Protein AF-A7T2F8-F1 (afdb_monomer)

InterPro domains:
  IPR005828 Major facilitator, sugar transporter-like [PF00083] (7-87)
  IPR020846 Major facilitator superfamily domain [PS50850] (1-82)
  IPR036259 MFS transporter superfamily [G3DSA:1.20.1250.20] (1-89)
  IPR036259 MFS transporter superfamily [SSF103473] (5-84)

Foldseek 3Di:
DVVVVVVVVVVVVVLVVLCQADDPVCSVVSVVVVVVVVVVVVVCVVVLVVCVVVPVCRSVCVVVVVVVVVVVVVVVDDDPPPDPRPVPD

pLDDT: mean 81.21, std 11.88, range [42.25, 93.19]

Structure (mmCIF, N/CA/C/O backbone):
data_AF-A7T2F8-F1
#
_entry.id   AF-A7T2F8-F1
#
loop_
_atom_site.group_PDB
_atom_site.id
_atom_site.type_symbol
_atom_site.label_atom_id
_atom_site.label_alt_id
_atom_site.label_comp_id
_atom_site.label_asym_id
_atom_site.label_entity_id
_atom_site.label_seq_id
_atom_site.pdbx_PDB_ins_code
_atom_site.Cartn_x
_atom_site.Cartn_y
_atom_site.Cartn_z
_atom_site.occupancy
_atom_site.B_iso_or_equiv
_atom_site.auth_seq_id
_atom_site.auth_comp_id
_atom_site.auth_asym_id
_atom_site.auth_atom_id
_atom_site.pdbx_PDB_model_num
ATOM 1 N N . MET A 1 1 ? 1.623 15.229 -9.568 1.00 75.12 1 MET A N 1
ATOM 2 C CA . MET A 1 1 ? 1.016 15.658 -8.284 1.00 75.12 1 MET A CA 1
ATOM 3 C C . MET A 1 1 ? -0.207 14.830 -7.910 1.00 75.12 1 MET A C 1
ATOM 5 O O . MET A 1 1 ? -0.255 14.365 -6.781 1.00 75.12 1 MET A O 1
ATOM 9 N N . LEU A 1 2 ? -1.127 14.559 -8.843 1.00 88.75 2 LEU A N 1
ATOM 10 C CA . LEU A 1 2 ? -2.355 13.794 -8.579 1.00 88.75 2 LEU A CA 1
ATOM 11 C C . LEU A 1 2 ? -2.120 12.425 -7.904 1.00 88.75 2 LEU A C 1
ATOM 13 O O . LEU A 1 2 ? -2.683 12.165 -6.851 1.00 88.75 2 LEU A O 1
ATOM 17 N N . GLY A 1 3 ? -1.203 11.599 -8.426 1.00 84.12 3 GLY A N 1
ATOM 18 C CA . GLY A 1 3 ? -0.928 10.274 -7.842 1.00 84.12 3 GLY A CA 1
ATOM 19 C C . GLY A 1 3 ? -0.412 10.314 -6.397 1.00 84.12 3 GLY A C 1
ATOM 20 O O . GLY A 1 3 ? -0.776 9.472 -5.583 1.00 84.12 3 GLY A O 1
ATOM 21 N N . LYS A 1 4 ? 0.375 11.337 -6.041 1.00 85.81 4 LYS A N 1
ATOM 22 C CA . LYS A 1 4 ? 0.875 11.522 -4.670 1.00 85.81 4 LYS A CA 1
ATOM 23 C C . LYS A 1 4 ? -0.261 11.903 -3.712 1.00 85.81 4 LYS A C 1
ATOM 25 O O . LYS A 1 4 ? -0.276 11.432 -2.577 1.00 85.81 4 LYS A O 1
ATOM 30 N N . LEU A 1 5 ? -1.218 12.713 -4.176 1.00 91.19 5 LEU A N 1
ATOM 31 C CA . LEU A 1 5 ? -2.420 13.055 -3.410 1.00 91.19 5 LEU A CA 1
ATOM 32 C C . LEU A 1 5 ? -3.281 11.813 -3.167 1.00 91.19 5 LEU A C 1
ATOM 34 O O . LEU A 1 5 ? -3.595 11.533 -2.017 1.00 91.19 5 LEU A O 1
ATOM 38 N N . CYS A 1 6 ? -3.561 11.021 -4.208 1.00 90.50 6 CYS A N 1
ATOM 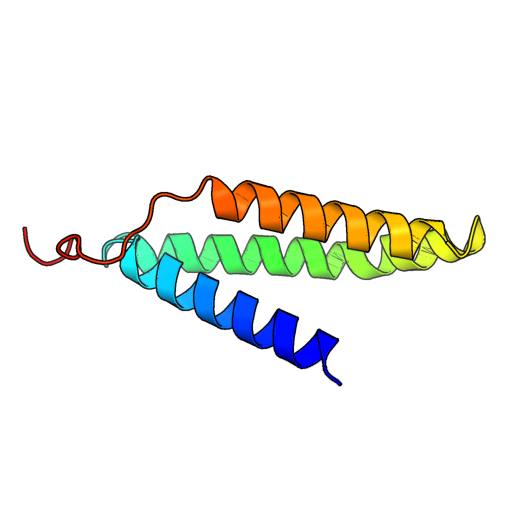39 C CA . CYS A 1 6 ? -4.341 9.787 -4.084 1.00 90.50 6 CYS A CA 1
ATOM 40 C C . CYS A 1 6 ? -3.745 8.828 -3.045 1.00 90.50 6 CYS A C 1
ATOM 42 O O . CYS A 1 6 ? -4.452 8.402 -2.139 1.00 90.50 6 CYS A O 1
ATOM 44 N N . ILE A 1 7 ? -2.437 8.553 -3.118 1.00 87.12 7 ILE A N 1
ATOM 45 C CA . ILE A 1 7 ? -1.763 7.661 -2.159 1.00 87.12 7 ILE A CA 1
ATOM 46 C C . ILE A 1 7 ? -1.848 8.215 -0.731 1.00 87.12 7 ILE A C 1
ATOM 48 O O . ILE A 1 7 ? -2.104 7.462 0.205 1.00 87.12 7 ILE A O 1
ATOM 52 N N . THR A 1 8 ? -1.672 9.529 -0.557 1.00 89.94 8 THR A N 1
ATOM 53 C CA . THR A 1 8 ? -1.732 10.166 0.768 1.00 89.94 8 THR A CA 1
ATOM 54 C C . THR A 1 8 ? -3.136 10.065 1.365 1.00 89.94 8 THR A C 1
ATOM 56 O O . THR A 1 8 ? -3.281 9.700 2.531 1.00 89.94 8 THR A O 1
ATOM 59 N N . THR A 1 9 ? -4.173 10.336 0.570 1.00 91.19 9 THR A N 1
ATOM 60 C CA . THR A 1 9 ? -5.573 10.219 0.996 1.00 91.19 9 THR A CA 1
ATOM 61 C C . THR A 1 9 ? -5.938 8.773 1.326 1.00 91.19 9 THR A C 1
ATOM 63 O O . THR A 1 9 ? -6.529 8.529 2.375 1.00 91.19 9 THR A O 1
ATOM 66 N N . SER A 1 10 ? -5.541 7.804 0.494 1.00 89.44 10 SER A N 1
ATOM 67 C CA . SER A 1 10 ? -5.772 6.379 0.763 1.00 89.44 10 SER A CA 1
ATOM 68 C C . SER A 1 10 ? -5.078 5.914 2.044 1.00 89.44 10 SER A C 1
ATOM 70 O O . SER A 1 10 ? -5.691 5.220 2.853 1.00 89.44 10 SER A O 1
ATOM 72 N N . PHE A 1 11 ? -3.825 6.325 2.265 1.00 86.81 11 PHE A N 1
ATOM 73 C CA . PHE A 1 11 ? -3.081 5.972 3.474 1.00 86.81 11 PHE A CA 1
ATOM 74 C C . PHE A 1 11 ? -3.717 6.575 4.731 1.00 86.81 11 PHE A C 1
ATOM 76 O O . PHE A 1 11 ? -3.867 5.888 5.738 1.00 86.81 11 PHE A O 1
ATOM 83 N N . ASN A 1 12 ? -4.144 7.839 4.666 1.00 88.31 12 ASN A N 1
ATOM 84 C CA . ASN A 1 12 ? -4.835 8.490 5.775 1.00 88.31 12 ASN A CA 1
ATOM 85 C C . ASN A 1 12 ? -6.183 7.812 6.087 1.00 88.31 12 ASN A C 1
ATOM 87 O O . ASN A 1 12 ? -6.456 7.517 7.247 1.00 88.31 12 ASN A O 1
ATOM 91 N N . GLY A 1 13 ? -6.975 7.485 5.060 1.00 87.50 13 GLY A N 1
ATOM 92 C CA . GLY A 1 13 ? -8.250 6.782 5.223 1.00 87.50 13 GLY A CA 1
ATOM 93 C C . GLY A 1 13 ? -8.093 5.403 5.868 1.00 87.50 13 GLY A C 1
ATOM 94 O O . GLY A 1 13 ? -8.789 5.096 6.831 1.00 87.50 13 GLY A O 1
ATOM 95 N N . LEU A 1 14 ? -7.127 4.601 5.405 1.00 84.19 14 LEU A N 1
ATOM 96 C CA . LEU A 1 14 ? -6.821 3.296 6.007 1.00 84.19 14 LEU A CA 1
ATOM 97 C C . LEU A 1 14 ? -6.350 3.413 7.461 1.00 84.19 14 LEU A C 1
ATOM 99 O O . LEU A 1 14 ? -6.677 2.556 8.283 1.00 84.19 14 LEU A O 1
ATOM 103 N N . TYR A 1 15 ? -5.594 4.463 7.788 1.00 83.94 15 TYR A N 1
ATOM 104 C CA . TYR A 1 15 ? -5.119 4.713 9.148 1.00 83.94 15 TYR A CA 1
ATOM 105 C C . TYR A 1 15 ? -6.281 5.009 10.106 1.00 83.94 15 TYR A C 1
ATOM 107 O O . TYR A 1 15 ? -6.328 4.453 11.203 1.00 83.94 15 TYR A O 1
ATOM 115 N N . VAL A 1 16 ? -7.238 5.840 9.679 1.00 83.75 16 VAL A N 1
ATOM 116 C CA . VAL A 1 16 ? -8.456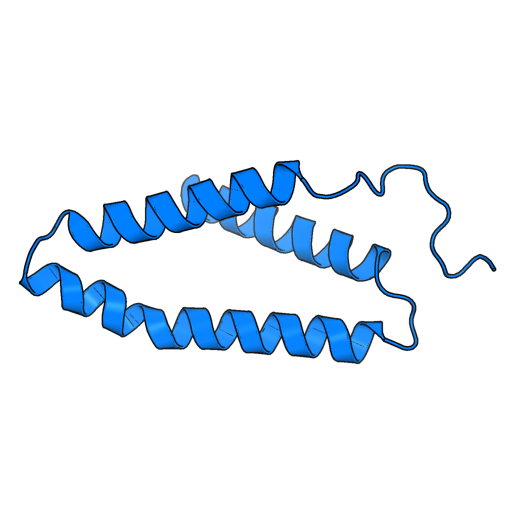 6.138 10.451 1.00 83.75 16 VAL A CA 1
ATOM 117 C C . VAL A 1 16 ? -9.328 4.890 10.585 1.00 83.75 16 VAL A C 1
ATOM 119 O O . VAL A 1 16 ? -9.690 4.528 11.699 1.00 83.75 16 VAL A O 1
ATOM 122 N N . PHE A 1 17 ? -9.569 4.169 9.488 1.00 81.81 17 PHE A N 1
ATOM 123 C CA . PHE A 1 17 ? -10.338 2.920 9.501 1.00 81.81 17 PHE A CA 1
ATOM 124 C C . PHE A 1 17 ? -9.743 1.876 10.459 1.00 81.81 17 PHE A C 1
ATOM 126 O O . PHE A 1 17 ? -10.454 1.258 11.247 1.00 81.81 17 PHE A O 1
ATOM 133 N N . SER A 1 18 ? -8.419 1.711 10.438 1.00 79.00 18 SER A N 1
ATOM 134 C CA . SER A 1 18 ? -7.721 0.814 11.365 1.00 79.00 18 SER A CA 1
ATOM 135 C C . SER A 1 18 ? -7.914 1.257 12.819 1.00 79.00 18 SER A C 1
ATOM 137 O O . SER A 1 18 ? -8.141 0.424 13.692 1.00 79.00 18 SER A O 1
ATOM 139 N N . ALA A 1 19 ? -7.871 2.564 13.091 1.00 77.38 19 ALA A N 1
ATOM 140 C CA . ALA A 1 19 ? -8.092 3.099 14.431 1.00 77.38 19 ALA A CA 1
ATOM 141 C C . ALA A 1 19 ? -9.532 2.900 14.941 1.00 77.38 19 ALA A C 1
ATOM 143 O O . ALA A 1 19 ? -9.709 2.772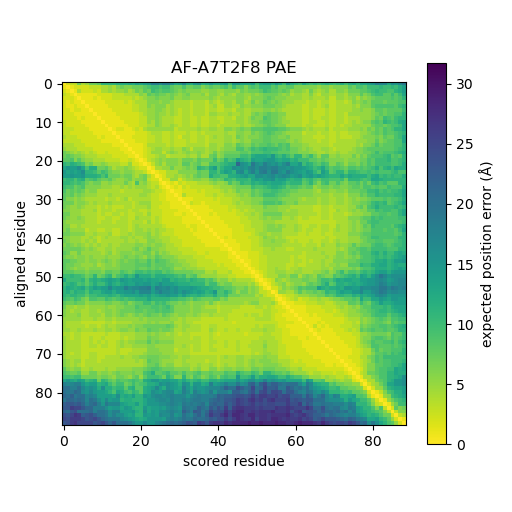 16.149 1.00 77.38 19 ALA A O 1
ATOM 144 N N . GLU A 1 20 ? -10.529 2.853 14.053 1.00 79.31 20 GLU A N 1
ATOM 145 C CA . GLU A 1 20 ? -11.931 2.560 14.394 1.00 79.31 20 GLU A CA 1
ATOM 146 C C . GLU A 1 20 ? -12.185 1.062 14.620 1.00 79.31 20 GLU A C 1
ATOM 148 O O . GLU A 1 20 ? -13.036 0.687 15.427 1.00 79.31 20 GLU A O 1
ATOM 153 N N . LEU A 1 21 ? -11.448 0.198 13.914 1.00 72.94 21 LEU A N 1
ATOM 154 C CA . LEU A 1 21 ? -11.608 -1.253 13.997 1.00 72.94 21 LEU A CA 1
ATOM 155 C C . LEU A 1 21 ? -10.944 -1.854 15.248 1.00 72.94 21 LEU A C 1
ATOM 157 O O . LEU A 1 21 ? -11.429 -2.853 15.781 1.00 72.94 21 LEU A O 1
ATOM 161 N N . PHE A 1 22 ? -9.829 -1.281 15.713 1.00 71.12 22 PHE A N 1
ATOM 162 C CA . PHE A 1 22 ? -9.077 -1.813 16.852 1.00 71.12 22 PHE A CA 1
ATOM 163 C C . PHE A 1 22 ? -9.546 -1.219 18.196 1.00 71.12 22 PHE A C 1
ATOM 165 O O . PHE A 1 22 ? -9.415 -0.009 18.391 1.00 71.12 22 PHE A O 1
ATOM 172 N N . PRO A 1 23 ? -9.984 -2.039 19.178 1.00 67.75 23 PRO A N 1
ATOM 173 C CA . PRO A 1 23 ? -10.279 -1.548 20.524 1.00 67.75 23 PRO A CA 1
ATOM 174 C C . PRO A 1 23 ? -9.011 -1.010 21.205 1.00 67.75 23 PRO A C 1
ATOM 176 O O . PRO A 1 23 ? -7.895 -1.461 20.922 1.00 67.75 23 PRO A O 1
ATOM 179 N N . THR A 1 24 ? -9.168 -0.051 22.120 1.00 74.00 24 THR A N 1
ATOM 180 C CA . THR A 1 24 ? -8.079 0.699 22.788 1.00 74.00 24 THR A CA 1
ATOM 181 C C . THR A 1 24 ? -6.943 -0.171 23.323 1.00 74.00 24 THR A C 1
ATOM 183 O O . THR A 1 24 ? -5.779 0.211 23.207 1.00 74.00 24 THR A O 1
ATOM 186 N N . MET A 1 25 ? -7.260 -1.373 23.809 1.00 72.50 25 MET A N 1
ATOM 187 C CA . MET A 1 25 ? -6.290 -2.342 24.335 1.00 72.50 25 MET A CA 1
ATOM 188 C C . MET A 1 25 ? -5.317 -2.897 23.281 1.00 72.50 25 MET A C 1
ATOM 190 O O . MET A 1 25 ? -4.168 -3.190 23.603 1.00 72.50 25 MET A O 1
ATOM 194 N N . VAL A 1 26 ? -5.741 -3.042 22.022 1.00 76.25 26 VAL A N 1
ATOM 195 C CA . VAL A 1 26 ? -4.914 -3.618 20.938 1.00 76.25 26 VAL A CA 1
ATOM 196 C C . VAL A 1 26 ? -4.522 -2.595 19.876 1.00 76.25 26 VAL A C 1
ATOM 198 O O . VAL A 1 26 ? -3.643 -2.873 19.061 1.00 76.25 26 VAL A O 1
ATOM 201 N N . ARG A 1 27 ? -5.109 -1.393 19.906 1.00 80.56 27 ARG A N 1
ATOM 202 C CA . ARG A 1 27 ? -4.840 -0.316 18.946 1.00 80.56 27 ARG A CA 1
ATOM 203 C C . ARG A 1 27 ? -3.359 0.049 18.872 1.00 80.56 27 ARG A C 1
ATOM 205 O O . ARG A 1 27 ? -2.816 0.120 17.777 1.00 80.56 27 ARG A O 1
ATOM 212 N N . ASN A 1 28 ? -2.677 0.229 20.003 1.00 82.62 28 ASN A N 1
ATOM 213 C CA . ASN A 1 28 ? -1.252 0.582 19.988 1.00 82.62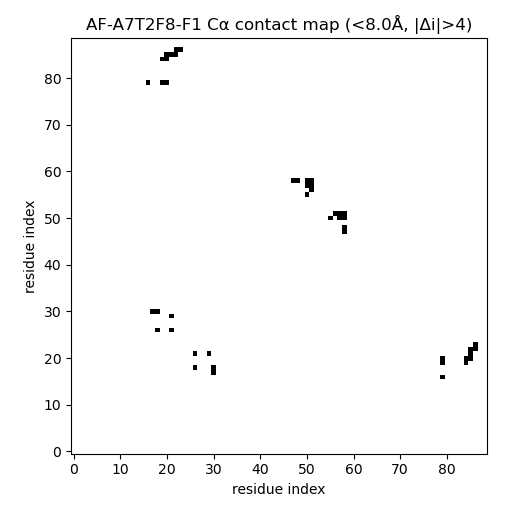 28 ASN A CA 1
ATOM 214 C C . ASN A 1 28 ? -0.389 -0.511 19.323 1.00 82.62 28 ASN A C 1
ATOM 216 O O . ASN A 1 28 ? 0.468 -0.211 18.494 1.00 82.62 28 ASN A O 1
ATOM 220 N N . SER A 1 29 ? -0.662 -1.782 19.626 1.00 85.81 29 SER A N 1
ATOM 221 C CA . SER A 1 29 ? 0.060 -2.923 19.049 1.00 85.81 29 SER A CA 1
ATOM 222 C C . SER A 1 29 ? -0.259 -3.131 17.564 1.00 85.81 29 SER A C 1
ATOM 224 O O . SER A 1 29 ? 0.653 -3.347 16.767 1.00 85.81 29 SER A O 1
ATOM 226 N N . GLY A 1 30 ? -1.532 -3.012 17.167 1.00 84.12 30 GLY A N 1
ATOM 227 C CA . GLY A 1 30 ? -1.972 -3.142 15.774 1.00 84.12 30 GLY A CA 1
ATOM 228 C C . 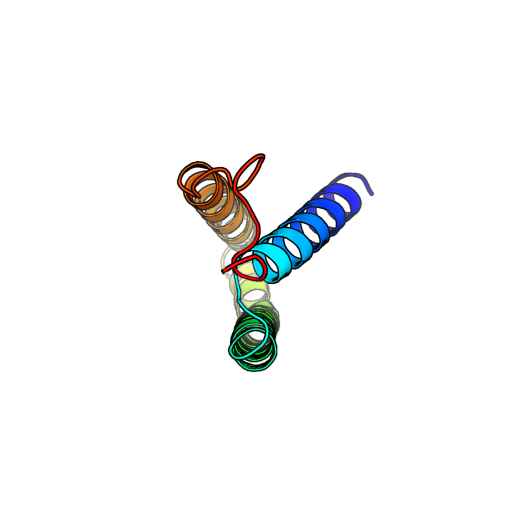GLY A 1 30 ? -1.413 -2.036 14.876 1.00 84.12 30 GLY A C 1
ATOM 229 O O . GLY A 1 30 ? -0.865 -2.315 13.809 1.00 84.12 30 GLY A O 1
ATOM 230 N N . MET A 1 31 ? -1.451 -0.786 15.344 1.00 86.12 31 MET A N 1
ATOM 231 C CA . MET A 1 31 ? -0.857 0.350 14.630 1.00 86.12 31 MET A CA 1
ATOM 232 C C . MET A 1 31 ? 0.675 0.250 14.566 1.00 86.12 31 MET A C 1
ATOM 234 O O . MET A 1 31 ? 1.277 0.593 13.545 1.00 86.12 31 MET A O 1
ATOM 238 N N . GLY A 1 32 ? 1.313 -0.285 15.614 1.00 88.75 32 GLY A N 1
ATOM 239 C CA . GLY A 1 32 ? 2.739 -0.615 15.605 1.00 88.75 32 GLY A CA 1
ATOM 240 C C . GLY A 1 32 ? 3.097 -1.634 14.518 1.00 88.75 32 GLY A C 1
ATOM 241 O O . GLY A 1 32 ? 4.027 -1.402 13.745 1.00 88.75 32 GLY A O 1
ATOM 242 N N . LEU A 1 33 ? 2.323 -2.717 14.394 1.00 88.06 33 LEU A N 1
ATOM 243 C CA . LEU A 1 33 ? 2.535 -3.741 13.367 1.00 88.06 33 LEU A CA 1
ATOM 244 C C . LEU A 1 33 ? 2.370 -3.178 11.947 1.00 88.06 33 LEU A C 1
ATOM 246 O O . LEU A 1 33 ? 3.217 -3.425 11.088 1.00 88.06 33 LEU A O 1
ATOM 250 N N . LEU A 1 34 ? 1.331 -2.370 11.713 1.00 86.00 34 LEU A N 1
ATOM 251 C CA . LEU A 1 34 ? 1.118 -1.676 10.436 1.00 86.00 34 LEU A CA 1
ATOM 252 C C . LEU A 1 34 ? 2.321 -0.797 10.058 1.00 86.00 34 LEU A C 1
ATOM 254 O O . LEU A 1 34 ? 2.769 -0.810 8.908 1.00 86.00 34 LEU A O 1
ATOM 258 N N . SER A 1 35 ? 2.890 -0.080 11.030 1.00 88.81 35 SER A N 1
ATOM 259 C CA . SER A 1 35 ? 4.087 0.740 10.820 1.00 88.81 35 SER A CA 1
ATOM 260 C C . SER A 1 35 ? 5.301 -0.110 10.433 1.00 88.81 35 SER A C 1
ATOM 262 O O . SER A 1 35 ? 5.997 0.214 9.467 1.00 88.81 35 SER A O 1
ATOM 264 N N . VAL A 1 36 ? 5.523 -1.241 11.112 1.00 93.06 36 VAL A N 1
ATOM 265 C CA . VAL A 1 36 ? 6.608 -2.180 10.773 1.00 93.06 36 VAL A CA 1
ATOM 266 C C . VAL A 1 36 ? 6.450 -2.702 9.344 1.00 93.06 36 VAL A C 1
ATOM 268 O O . VAL A 1 36 ? 7.408 -2.637 8.573 1.00 93.06 36 VAL A O 1
ATOM 271 N N . ILE A 1 37 ? 5.246 -3.130 8.949 1.00 89.62 37 ILE A N 1
ATOM 272 C CA . ILE A 1 37 ? 4.959 -3.596 7.581 1.00 89.62 37 ILE A CA 1
ATOM 273 C C . ILE A 1 37 ? 5.250 -2.488 6.558 1.00 89.62 37 ILE A C 1
ATOM 275 O O . ILE A 1 37 ? 5.907 -2.734 5.543 1.00 89.62 37 ILE A O 1
ATOM 279 N N . SER A 1 38 ? 4.850 -1.245 6.848 1.00 88.81 38 SER A N 1
ATOM 280 C CA . SER A 1 38 ? 5.165 -0.098 5.991 1.00 88.81 38 SER A CA 1
ATOM 281 C C . SER A 1 38 ? 6.675 0.135 5.857 1.00 88.81 38 SER A C 1
ATOM 283 O O . SER A 1 38 ? 7.140 0.495 4.771 1.00 88.81 38 SER A O 1
ATOM 285 N N . ARG A 1 39 ? 7.4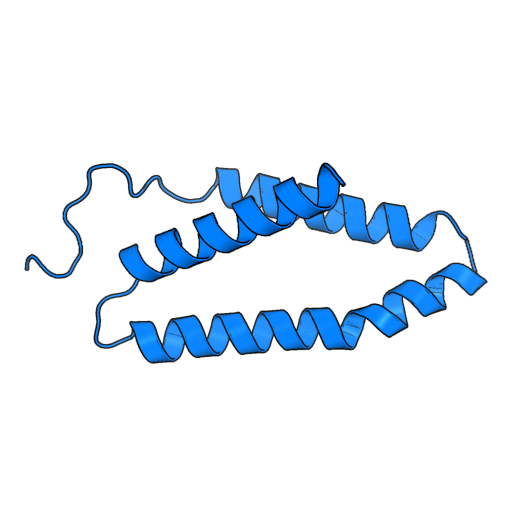59 -0.070 6.925 1.00 91.19 39 ARG A N 1
ATOM 286 C CA . ARG A 1 39 ? 8.925 0.067 6.873 1.00 91.19 39 ARG A CA 1
ATOM 287 C C . ARG A 1 39 ? 9.577 -1.059 6.078 1.00 91.19 39 ARG A C 1
ATOM 289 O O . ARG A 1 39 ? 10.527 -0.785 5.351 1.00 91.19 39 ARG A O 1
ATOM 296 N N . VAL A 1 40 ? 9.059 -2.284 6.163 1.00 92.56 40 VAL A N 1
ATOM 297 C CA . VAL A 1 40 ? 9.517 -3.403 5.323 1.00 92.56 40 VAL A CA 1
ATOM 298 C C . VAL A 1 40 ? 9.276 -3.087 3.845 1.00 92.56 40 VAL A C 1
ATOM 300 O O . VAL A 1 40 ? 10.187 -3.239 3.035 1.00 92.56 40 VAL A O 1
ATOM 303 N N . GLY A 1 41 ? 8.104 -2.548 3.491 1.00 87.69 41 GLY A N 1
ATOM 304 C CA . GLY A 1 41 ? 7.828 -2.082 2.127 1.00 87.69 41 GLY A CA 1
ATOM 305 C C . GLY A 1 41 ? 8.818 -1.010 1.651 1.00 87.69 41 GLY A C 1
ATOM 306 O O . GLY A 1 41 ? 9.336 -1.090 0.537 1.00 87.69 41 GLY A O 1
ATOM 307 N N . ALA A 1 42 ? 9.157 -0.049 2.515 1.00 89.44 42 ALA A N 1
ATOM 308 C CA . ALA A 1 42 ? 10.172 0.962 2.214 1.00 89.44 42 ALA A CA 1
ATOM 309 C C . ALA A 1 42 ? 11.587 0.365 2.067 1.00 89.44 42 ALA A C 1
ATOM 311 O O . ALA A 1 42 ? 12.344 0.803 1.204 1.00 89.44 42 ALA A O 1
ATOM 312 N N . ALA A 1 43 ? 11.937 -0.652 2.859 1.00 93.06 43 ALA A N 1
ATOM 313 C CA . ALA A 1 43 ? 13.214 -1.360 2.749 1.00 93.06 43 ALA A CA 1
ATOM 314 C C . ALA A 1 43 ? 13.328 -2.178 1.449 1.00 93.06 43 ALA A C 1
ATOM 316 O O . ALA A 1 43 ? 14.425 -2.334 0.915 1.00 93.06 43 ALA A O 1
ATOM 317 N N . LEU A 1 44 ? 12.202 -2.655 0.910 1.00 89.25 44 LEU A N 1
ATOM 318 C CA . LEU A 1 44 ? 12.136 -3.347 -0.381 1.00 89.25 44 LEU A CA 1
ATOM 319 C C . LEU A 1 44 ? 12.184 -2.392 -1.588 1.00 89.25 44 LEU A C 1
ATOM 321 O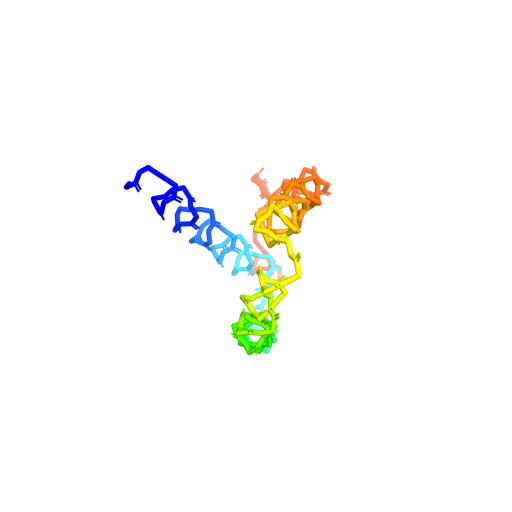 O . LEU A 1 44 ? 12.532 -2.819 -2.688 1.00 89.25 44 LEU A O 1
ATOM 325 N N . ALA A 1 45 ? 11.894 -1.100 -1.405 1.00 87.50 45 ALA A N 1
ATOM 326 C CA . ALA A 1 45 ? 11.906 -0.103 -2.478 1.00 87.50 45 ALA A CA 1
ATOM 327 C C . ALA A 1 45 ? 13.207 -0.068 -3.318 1.00 87.50 45 ALA A C 1
ATOM 329 O O . ALA A 1 45 ? 13.101 -0.118 -4.547 1.00 87.50 45 ALA A O 1
ATOM 330 N N . PRO A 1 46 ? 14.428 -0.030 -2.738 1.00 88.25 46 PRO A N 1
ATOM 331 C CA . PRO A 1 46 ? 15.661 -0.043 -3.529 1.00 88.25 46 PRO A CA 1
ATOM 332 C C . PRO A 1 46 ? 15.836 -1.326 -4.353 1.00 88.25 46 PRO A C 1
ATOM 334 O O . PRO A 1 46 ? 16.338 -1.253 -5.473 1.00 88.25 46 PRO A O 1
ATOM 337 N N . PHE A 1 47 ? 15.366 -2.479 -3.864 1.00 86.50 47 PHE A N 1
ATOM 338 C CA . PHE A 1 47 ? 15.423 -3.740 -4.613 1.00 86.50 47 PHE A CA 1
ATOM 339 C C . PHE A 1 47 ? 14.535 -3.700 -5.861 1.00 86.50 47 PHE A C 1
ATOM 341 O O . PHE A 1 47 ? 14.949 -4.151 -6.930 1.00 86.50 47 PHE A O 1
ATOM 348 N N . VAL A 1 48 ? 13.347 -3.097 -5.757 1.00 85.81 48 VAL A N 1
ATOM 349 C CA . VAL A 1 48 ? 12.452 -2.895 -6.909 1.00 85.81 48 VAL A CA 1
ATOM 350 C C . VAL A 1 48 ? 13.089 -1.951 -7.932 1.00 85.81 48 VAL A C 1
ATOM 352 O O . VAL A 1 48 ? 13.062 -2.231 -9.129 1.00 85.81 48 VAL A O 1
ATOM 355 N N . VAL A 1 49 ? 13.729 -0.867 -7.481 1.00 85.25 49 VAL A N 1
ATOM 356 C CA . VAL A 1 49 ? 14.440 0.069 -8.371 1.00 85.25 49 VAL A CA 1
ATOM 357 C C . VAL A 1 49 ? 15.644 -0.600 -9.039 1.00 85.25 49 VAL A C 1
ATOM 359 O O . VAL A 1 49 ? 15.911 -0.350 -10.213 1.00 85.25 49 VAL A O 1
ATOM 362 N N . GLN A 1 50 ? 16.349 -1.495 -8.351 1.00 85.50 50 GLN A N 1
ATOM 363 C CA . GLN A 1 50 ? 17.478 -2.227 -8.928 1.00 85.50 50 GLN A CA 1
ATOM 364 C C . GLN A 1 50 ? 17.050 -3.152 -10.081 1.00 85.50 50 GLN A C 1
ATOM 366 O O . GLN A 1 50 ? 17.816 -3.349 -11.027 1.00 85.50 50 GLN A O 1
ATOM 371 N N . LEU A 1 51 ? 15.801 -3.628 -10.066 1.00 80.50 51 LEU A N 1
ATOM 372 C CA . LEU A 1 51 ? 15.204 -4.435 -11.134 1.00 80.50 51 LEU A CA 1
ATOM 373 C C . LEU A 1 51 ? 15.051 -3.668 -12.464 1.00 80.50 51 LEU A C 1
ATOM 375 O O . LEU A 1 51 ? 15.034 -4.280 -13.533 1.00 80.50 51 LEU A O 1
ATOM 379 N N . THR A 1 52 ? 15.051 -2.330 -12.416 1.00 80.56 52 THR A N 1
ATOM 380 C CA . THR A 1 52 ? 15.060 -1.445 -13.599 1.00 80.56 52 THR A CA 1
ATOM 381 C C . THR A 1 52 ? 16.253 -1.718 -14.520 1.00 80.56 52 THR A C 1
ATOM 383 O O . THR A 1 52 ? 16.154 -1.487 -15.722 1.00 80.56 52 THR A O 1
ATOM 386 N N . ARG A 1 53 ? 17.376 -2.238 -13.990 1.00 79.44 53 ARG A N 1
ATOM 387 C CA . ARG A 1 53 ? 18.573 -2.558 -14.792 1.00 79.44 53 ARG A CA 1
ATOM 388 C C . ARG A 1 53 ? 18.345 -3.669 -15.817 1.00 79.44 53 ARG A C 1
ATOM 390 O O . ARG A 1 53 ? 19.057 -3.703 -16.812 1.00 79.44 53 ARG A O 1
ATOM 397 N N . ILE A 1 54 ? 17.395 -4.570 -15.568 1.00 79.88 54 ILE A N 1
ATOM 398 C CA . ILE A 1 54 ? 17.054 -5.653 -16.500 1.00 79.88 54 ILE A CA 1
ATOM 399 C C . ILE A 1 54 ? 16.006 -5.159 -17.496 1.00 79.88 54 ILE A C 1
ATOM 401 O O . ILE A 1 54 ? 16.135 -5.379 -18.696 1.00 79.88 54 ILE A O 1
ATOM 405 N N . ASN A 1 55 ? 14.959 -4.491 -17.005 1.00 78.31 55 ASN A N 1
ATOM 406 C CA . ASN A 1 55 ? 13.908 -3.959 -17.860 1.00 78.31 55 ASN A CA 1
ATOM 407 C C . ASN A 1 55 ? 13.222 -2.762 -17.193 1.00 78.31 55 ASN A C 1
ATOM 409 O O . ASN A 1 55 ? 12.761 -2.862 -16.055 1.00 78.31 55 ASN A O 1
ATOM 413 N N . ALA A 1 56 ? 13.104 -1.643 -17.909 1.00 80.50 56 ALA A N 1
ATOM 414 C CA . ALA A 1 56 ? 12.557 -0.404 -17.357 1.00 80.50 56 ALA A CA 1
ATOM 415 C C . ALA A 1 56 ? 11.062 -0.502 -17.003 1.00 80.50 56 ALA A C 1
ATOM 417 O O . ALA A 1 56 ? 10.586 0.245 -16.154 1.00 80.50 56 ALA A O 1
ATOM 418 N N . ILE A 1 57 ? 10.325 -1.430 -17.622 1.00 85.69 57 ILE A N 1
ATOM 419 C CA . ILE A 1 57 ? 8.872 -1.595 -17.444 1.00 85.69 57 ILE A CA 1
ATOM 420 C C . ILE A 1 57 ? 8.532 -2.451 -16.212 1.00 85.69 57 ILE A C 1
ATOM 422 O O . ILE A 1 57 ? 7.501 -2.234 -15.574 1.00 85.69 57 ILE A O 1
ATOM 426 N N . LEU A 1 58 ? 9.407 -3.390 -15.834 1.00 86.44 58 LEU A N 1
ATOM 427 C CA . LEU A 1 58 ? 9.189 -4.306 -14.708 1.00 86.44 58 LEU A CA 1
ATOM 428 C C . LEU A 1 58 ? 8.850 -3.621 -13.368 1.00 86.44 58 LEU A C 1
ATOM 430 O O . LEU A 1 58 ? 7.878 -4.038 -12.737 1.00 86.44 58 LEU A O 1
ATOM 434 N N . PRO A 1 59 ? 9.589 -2.593 -12.901 1.00 86.25 59 PRO A N 1
ATOM 435 C CA . PRO A 1 59 ? 9.299 -1.954 -11.616 1.00 86.25 59 PRO A CA 1
ATOM 436 C C . PRO A 1 59 ? 7.933 -1.258 -11.606 1.00 86.25 59 PRO A C 1
ATOM 438 O O . PRO A 1 59 ? 7.228 -1.310 -10.597 1.00 86.25 59 PRO A O 1
ATOM 441 N N . PHE A 1 60 ? 7.526 -0.655 -12.729 1.00 86.31 60 PHE A N 1
ATOM 442 C CA . PHE A 1 60 ? 6.212 -0.022 -12.858 1.00 86.31 60 PHE A CA 1
ATOM 443 C C . PHE A 1 60 ? 5.089 -1.058 -12.878 1.00 86.31 60 PHE A C 1
ATOM 445 O O . PHE A 1 60 ? 4.082 -0.868 -12.197 1.00 86.31 60 PHE A O 1
ATOM 452 N N . ALA A 1 61 ? 5.271 -2.167 -13.600 1.00 90.00 61 ALA A N 1
ATOM 453 C CA . ALA A 1 61 ? 4.305 -3.261 -13.631 1.00 90.00 61 ALA A CA 1
ATOM 454 C C . ALA A 1 61 ? 4.134 -3.911 -12.247 1.00 90.00 61 ALA A C 1
ATOM 456 O O . A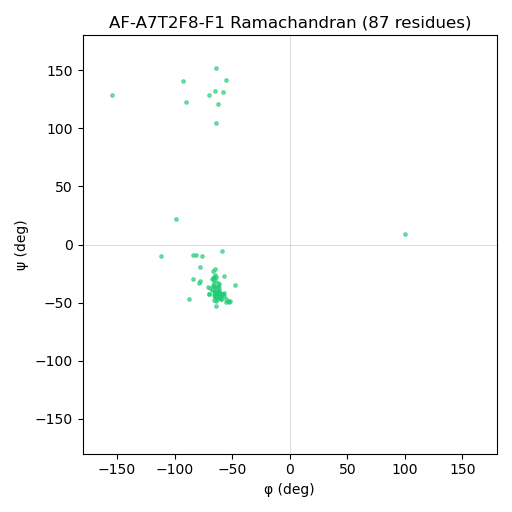LA A 1 61 ? 3.006 -4.159 -11.826 1.00 90.00 61 ALA A O 1
ATOM 457 N N . LEU A 1 62 ? 5.230 -4.120 -11.508 1.00 90.69 62 LEU A N 1
ATOM 458 C CA . LEU A 1 62 ? 5.192 -4.649 -10.142 1.00 90.69 62 LEU A CA 1
ATOM 459 C C . LEU A 1 62 ? 4.472 -3.700 -9.179 1.00 90.69 62 LEU A C 1
ATOM 461 O O . LEU A 1 62 ? 3.529 -4.116 -8.513 1.00 90.69 62 LEU A O 1
ATOM 465 N N . MET A 1 63 ? 4.875 -2.426 -9.122 1.00 89.38 63 MET A N 1
ATOM 466 C CA . MET A 1 63 ? 4.252 -1.423 -8.245 1.00 89.38 63 MET A CA 1
ATOM 467 C C . MET A 1 63 ? 2.769 -1.214 -8.577 1.00 89.38 63 MET A C 1
ATOM 469 O O . MET A 1 63 ? 1.931 -1.151 -7.675 1.00 89.38 63 MET A O 1
ATOM 473 N N . GLY A 1 64 ? 2.431 -1.151 -9.867 1.00 89.94 64 GLY A N 1
ATOM 474 C CA . GLY A 1 64 ? 1.050 -1.056 -10.336 1.00 89.94 64 GLY A CA 1
ATOM 475 C C . GLY A 1 64 ? 0.229 -2.291 -9.965 1.00 89.94 64 GLY A C 1
ATOM 476 O O . GLY A 1 64 ? -0.856 -2.152 -9.405 1.00 89.94 64 GLY A O 1
ATOM 477 N N . GLY A 1 65 ? 0.769 -3.491 -10.193 1.00 93.19 65 GLY A N 1
ATOM 478 C CA . GLY A 1 65 ? 0.118 -4.755 -9.843 1.00 93.19 65 GLY A CA 1
ATOM 479 C C . GLY A 1 65 ? -0.118 -4.905 -8.339 1.00 93.19 65 GLY A C 1
ATOM 480 O O . GLY A 1 65 ? -1.226 -5.232 -7.923 1.00 93.19 65 GLY A O 1
ATOM 481 N N . LEU A 1 66 ? 0.881 -4.579 -7.514 1.00 90.25 66 LEU A N 1
ATOM 482 C CA . LEU A 1 66 ? 0.763 -4.551 -6.050 1.00 90.25 66 LEU A CA 1
ATOM 483 C C . LEU A 1 66 ? -0.325 -3.573 -5.587 1.00 90.25 66 LEU A C 1
ATOM 485 O O . LEU A 1 66 ? -1.122 -3.907 -4.712 1.00 90.25 66 LEU A O 1
ATOM 489 N N . THR A 1 67 ? -0.395 -2.388 -6.199 1.00 89.56 67 THR A N 1
ATOM 490 C CA . THR A 1 67 ? -1.419 -1.383 -5.873 1.00 89.56 67 THR A CA 1
ATOM 491 C C . THR A 1 67 ? -2.815 -1.855 -6.280 1.00 89.56 67 THR A C 1
ATOM 493 O O . THR A 1 67 ? -3.774 -1.658 -5.537 1.00 89.56 67 THR A O 1
ATOM 496 N N . PHE A 1 68 ? -2.941 -2.520 -7.429 1.00 93.12 68 PHE A N 1
ATOM 497 C CA . PHE A 1 68 ? -4.209 -3.080 -7.892 1.00 93.12 68 PHE A CA 1
ATOM 498 C C . PHE A 1 68 ? -4.700 -4.215 -6.983 1.00 93.12 68 PHE A C 1
ATOM 500 O O . PHE A 1 68 ? -5.867 -4.235 -6.596 1.00 93.12 68 PHE A O 1
ATOM 507 N N . LEU A 1 69 ? -3.800 -5.112 -6.570 1.00 92.31 69 LEU A N 1
ATOM 508 C CA . LEU A 1 69 ? -4.107 -6.162 -5.595 1.00 92.31 69 LEU A CA 1
ATOM 509 C C . LEU A 1 69 ? -4.528 -5.574 -4.243 1.00 92.31 69 LEU A C 1
ATOM 511 O O . LEU A 1 69 ? -5.493 -6.050 -3.650 1.00 92.31 69 LEU A O 1
ATOM 515 N N . ALA A 1 70 ? -3.856 -4.520 -3.773 1.00 87.94 70 ALA A N 1
ATOM 516 C CA . ALA A 1 70 ? -4.233 -3.830 -2.541 1.00 87.94 70 ALA A CA 1
ATOM 517 C C . ALA A 1 70 ? -5.620 -3.174 -2.643 1.00 87.94 70 ALA A C 1
ATOM 519 O O . ALA A 1 7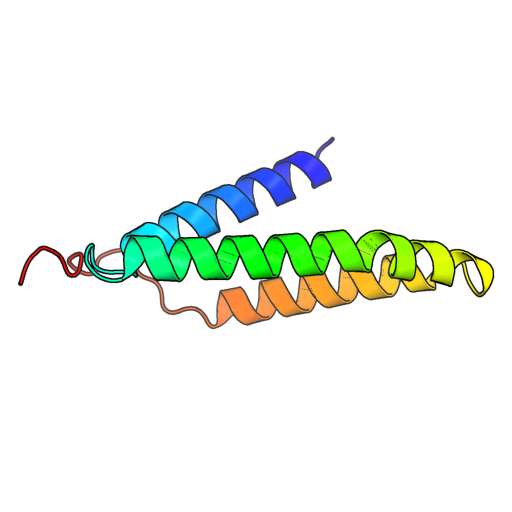0 ? -6.416 -3.270 -1.711 1.00 87.94 70 ALA A O 1
ATOM 520 N N . ALA A 1 71 ? -5.941 -2.552 -3.781 1.00 89.50 71 ALA A N 1
ATOM 521 C CA . ALA A 1 71 ? -7.264 -1.985 -4.030 1.00 89.50 71 ALA A CA 1
ATOM 522 C C . ALA A 1 71 ? -8.357 -3.068 -4.047 1.00 89.50 71 ALA A C 1
ATOM 524 O O . ALA A 1 71 ? -9.413 -2.884 -3.444 1.00 89.50 71 ALA A O 1
ATOM 525 N N . LEU A 1 72 ? -8.081 -4.220 -4.668 1.00 91.56 72 LEU A N 1
ATOM 526 C CA . LEU A 1 72 ? -8.994 -5.364 -4.679 1.00 91.56 72 LEU A CA 1
ATOM 527 C C . LEU A 1 72 ? -9.193 -5.949 -3.273 1.00 91.56 72 LEU A C 1
ATOM 529 O O . LEU A 1 72 ? -10.316 -6.257 -2.887 1.00 91.56 72 LEU A O 1
ATOM 533 N N . ALA A 1 73 ? -8.127 -6.052 -2.478 1.00 87.06 73 ALA A N 1
ATOM 534 C CA . ALA A 1 73 ? -8.224 -6.474 -1.082 1.00 87.06 73 ALA A CA 1
ATOM 535 C C . ALA A 1 73 ? -9.053 -5.487 -0.244 1.00 87.06 73 ALA A C 1
ATOM 537 O O . ALA A 1 73 ? -9.850 -5.907 0.592 1.00 87.06 73 ALA A O 1
ATOM 538 N N . CYS A 1 74 ? -8.922 -4.182 -0.502 1.00 85.00 74 CYS A N 1
ATOM 539 C CA . CYS A 1 74 ? -9.721 -3.148 0.155 1.00 85.00 74 CYS A CA 1
ATOM 540 C C . CYS A 1 74 ? -11.213 -3.238 -0.205 1.00 85.00 74 CYS A C 1
ATOM 542 O O . CYS A 1 74 ? -12.053 -2.877 0.611 1.00 85.00 74 CYS A O 1
ATOM 544 N N . TRP A 1 75 ? -11.557 -3.757 -1.387 1.00 83.06 75 TRP A N 1
ATOM 545 C CA . TRP A 1 75 ? -12.948 -4.058 -1.744 1.00 83.06 75 TRP A CA 1
ATOM 546 C C . TRP A 1 75 ? -13.548 -5.162 -0.863 1.00 83.06 75 TRP A C 1
ATOM 548 O O . TRP A 1 75 ? -14.745 -5.175 -0.598 1.00 83.06 75 TRP A O 1
ATOM 558 N N . PHE A 1 76 ? -12.714 -6.094 -0.400 1.00 82.06 76 PHE A N 1
ATOM 559 C CA . PHE A 1 76 ? -13.134 -7.195 0.465 1.00 82.06 76 PHE A CA 1
ATOM 560 C C . PHE A 1 76 ? -13.254 -6.790 1.942 1.00 82.06 76 PHE A C 1
ATOM 562 O O . PHE A 1 76 ? -13.730 -7.580 2.760 1.00 82.06 76 PHE A O 1
ATOM 569 N N . LEU A 1 77 ? -12.808 -5.582 2.307 1.00 75.56 77 LEU A N 1
ATOM 570 C CA . LEU A 1 77 ? -12.900 -5.101 3.679 1.00 75.56 77 LEU A CA 1
ATOM 571 C C . LEU A 1 77 ? -14.368 -4.825 4.040 1.00 75.56 77 LEU A C 1
ATOM 573 O O . LEU A 1 77 ? -15.055 -4.108 3.311 1.00 75.56 77 LEU A O 1
ATOM 577 N N . PRO A 1 78 ? -14.862 -5.362 5.170 1.00 65.44 78 PRO A N 1
ATOM 578 C CA . PRO A 1 78 ? -16.222 -5.112 5.614 1.00 65.44 78 PRO A CA 1
ATOM 579 C C . PRO A 1 78 ? -16.384 -3.632 5.960 1.00 65.44 78 PRO A C 1
ATOM 581 O O . PRO A 1 78 ? -15.584 -3.058 6.699 1.00 65.44 78 PRO A O 1
ATOM 584 N N . GLU A 1 79 ? -17.447 -3.023 5.448 1.00 64.69 79 GLU A N 1
ATOM 585 C CA . GLU A 1 79 ? -17.757 -1.625 5.717 1.00 64.69 79 GLU A CA 1
ATOM 586 C C . GLU A 1 79 ? -18.009 -1.430 7.229 1.00 64.69 79 GLU A C 1
ATOM 588 O O . GLU A 1 79 ? -18.873 -2.082 7.829 1.00 64.69 79 GLU A O 1
ATOM 593 N N . THR A 1 80 ? -17.217 -0.564 7.873 1.00 62.50 80 THR A N 1
ATOM 594 C CA . THR A 1 80 ? -17.386 -0.163 9.287 1.00 62.50 80 THR A CA 1
ATOM 595 C C . THR A 1 80 ? -18.399 0.967 9.453 1.00 62.50 80 THR A C 1
ATOM 597 O O . THR A 1 80 ? -18.797 1.289 10.572 1.00 62.50 80 THR A O 1
ATOM 600 N N . ARG A 1 81 ? -18.852 1.563 8.343 1.00 53.06 81 ARG A N 1
ATOM 601 C CA . ARG A 1 81 ? -19.745 2.721 8.323 1.00 53.06 81 ARG A CA 1
ATOM 602 C C . ARG A 1 81 ? -21.106 2.352 8.936 1.00 53.06 81 ARG A C 1
ATOM 604 O O . ARG A 1 81 ? -21.913 1.677 8.309 1.00 53.06 81 ARG A O 1
ATOM 611 N N . GLY A 1 82 ? -21.357 2.798 10.171 1.00 53.16 82 GLY A N 1
ATOM 612 C CA . GLY A 1 82 ? -22.639 2.618 10.869 1.00 53.16 82 GLY A CA 1
ATOM 613 C C . GLY A 1 82 ? -22.708 1.479 11.894 1.00 53.16 82 GLY A C 1
ATOM 614 O O . GLY A 1 82 ? -23.795 1.202 12.397 1.00 53.16 82 GLY A O 1
ATOM 615 N N . LYS A 1 83 ? -21.588 0.827 12.237 1.00 56.41 83 LYS A N 1
ATOM 616 C CA . LYS A 1 83 ? -21.528 -0.098 13.385 1.00 56.41 83 LYS A CA 1
ATOM 617 C C . LYS A 1 83 ? -21.063 0.653 14.642 1.00 56.41 83 LYS A C 1
ATOM 619 O O . LYS A 1 83 ? -20.190 1.511 14.514 1.00 56.41 83 LYS A O 1
ATOM 624 N N . PRO A 1 84 ? -21.623 0.367 15.835 1.00 53.94 84 PRO A N 1
ATOM 625 C CA . PRO A 1 84 ? -21.124 0.951 17.074 1.00 53.94 84 PRO A CA 1
ATOM 626 C C . PRO A 1 84 ? -19.647 0.582 17.227 1.00 53.94 84 PRO A C 1
ATOM 628 O O . PRO A 1 84 ? -19.267 -0.576 17.037 1.00 53.94 84 PRO A O 1
ATOM 631 N N . THR A 1 85 ? -18.811 1.577 17.517 1.00 55.78 85 THR A N 1
ATOM 632 C CA . THR A 1 85 ? -17.408 1.353 17.859 1.00 55.78 85 THR A CA 1
ATOM 633 C C . THR A 1 85 ? -17.342 0.377 19.033 1.00 55.78 85 THR A C 1
ATOM 635 O O . THR A 1 85 ? -18.169 0.429 19.942 1.00 55.78 85 THR A O 1
ATOM 638 N N . LEU A 1 86 ? -16.363 -0.531 19.029 1.00 53.00 86 LEU A N 1
ATOM 639 C CA . LEU A 1 86 ? -16.189 -1.546 20.082 1.00 53.00 86 LEU A CA 1
ATOM 640 C C . LEU A 1 86 ? -15.993 -0.950 21.495 1.00 53.00 86 LEU A C 1
ATOM 642 O O . LEU A 1 86 ? -15.949 -1.699 22.459 1.00 53.00 86 LEU A O 1
ATOM 646 N N . GLU A 1 87 ? -15.880 0.376 21.625 1.00 50.72 87 GLU A N 1
ATOM 647 C CA . GLU A 1 87 ? -15.854 1.105 22.899 1.00 50.72 87 GLU A CA 1
ATOM 648 C C . GLU A 1 87 ? -17.231 1.251 23.574 1.00 50.72 87 GLU A C 1
ATOM 650 O O . GLU A 1 87 ? -17.275 1.684 24.722 1.00 50.72 87 GLU A O 1
ATOM 655 N N . VAL A 1 88 ? -18.347 0.916 22.909 1.00 48.22 88 VAL A N 1
ATOM 656 C CA . VAL A 1 88 ? -19.704 1.038 23.494 1.00 48.22 88 VAL A CA 1
ATOM 657 C C . VAL A 1 88 ? -20.256 -0.290 24.055 1.00 48.22 88 VAL A C 1
ATOM 659 O O . VAL A 1 88 ? -21.469 -0.434 24.196 1.00 48.22 88 VAL A O 1
ATOM 662 N N . ILE A 1 89 ? -19.399 -1.266 24.379 1.00 42.25 89 ILE A N 1
ATOM 663 C CA . ILE A 1 89 ? -19.781 -2.475 25.142 1.00 42.25 89 ILE A CA 1
ATOM 664 C C . ILE A 1 89 ? -18.952 -2.560 26.418 1.00 42.25 89 ILE A C 1
ATOM 666 O O . ILE A 1 89 ? -17.708 -2.483 26.309 1.00 42.25 89 ILE A O 1
#

Secondary structure (DSSP, 8-state):
-HHHHHHHHHHHHHHHHHHHHS-HHHHHHHHHHHHHHHHHHHHHHHHHHHGGGT-SSHHHHHHHHHHHHHHHHHHTSPP-TTSPPGGG-

Sequence (89 aa):
MLGKLCITTSFNGLYVFSAELFPTMVRNSGMGLLSVISRVGAALAPFVVQLTRINAILPFALMGGLTFLAALACWFLPETRGKPTLEVI

Nearest PDB structures (foldseek):
  8sdy-assembly1_A  TM=9.299E-01  e=1.330E-03  Rattus norvegicus

Organism: Nematostella vectensis (NCBI:txid45351)

Mean predicted aligned error: 7.36 Å

Radius of gyration: 16.42 Å; Cα contacts (8 Å, |Δi|>4): 23; chains: 1; bounding box: 41×23×43 Å

Solvent-accessible surface area (backbone atoms only — not comparable to full-atom values): 5250 Å² total; per-residue (Å²): 111,68,70,62,51,53,53,51,52,52,52,49,51,52,53,51,54,49,60,59,72,35,51,82,92,47,32,65,60,52,54,49,51,54,50,52,54,53,49,53,54,59,67,47,45,64,60,44,59,58,46,36,79,82,38,75,59,54,41,56,53,50,55,50,50,54,50,52,52,50,53,54,54,57,68,70,52,79,84,64,84,89,58,83,53,71,83,83,114